Protein AF-A0A2D8VFR7-F1 (afdb_monomer)

Structure (mmCIF, N/CA/C/O backbone):
data_AF-A0A2D8VFR7-F1
#
_entry.id   AF-A0A2D8VFR7-F1
#
loop_
_atom_site.group_PDB
_atom_site.id
_atom_site.type_symbol
_atom_site.label_atom_id
_atom_site.label_alt_id
_atom_site.label_comp_id
_atom_site.label_asym_id
_atom_site.label_entity_id
_atom_site.label_seq_id
_atom_site.pdbx_PDB_ins_code
_atom_site.Cartn_x
_atom_site.Cartn_y
_atom_site.Cartn_z
_atom_site.occupancy
_atom_site.B_iso_or_equiv
_atom_site.auth_seq_id
_atom_site.auth_comp_id
_atom_site.auth_asym_id
_atom_site.auth_atom_id
_atom_site.pdbx_PDB_model_num
ATOM 1 N N . ASP A 1 1 ? 1.411 -12.410 -0.409 1.00 87.56 1 ASP A N 1
ATOM 2 C CA . ASP A 1 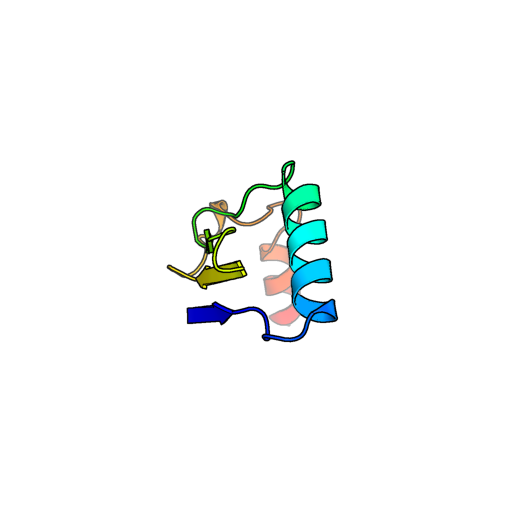1 ? 1.791 -11.898 0.925 1.00 87.56 1 ASP A CA 1
ATOM 3 C C . ASP A 1 1 ? 0.543 -11.339 1.585 1.00 87.56 1 ASP A C 1
ATOM 5 O O . ASP A 1 1 ? -0.305 -10.831 0.8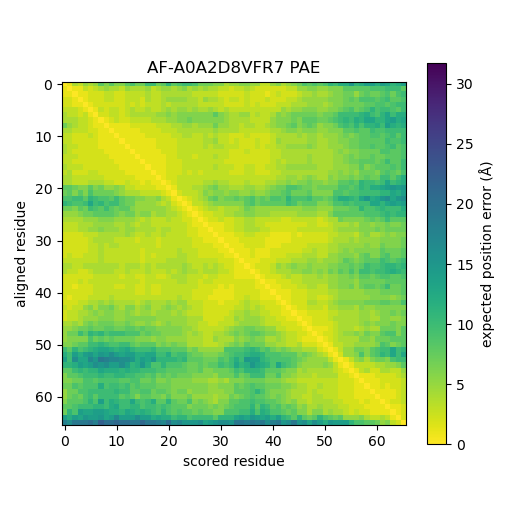58 1.00 87.56 1 ASP A O 1
ATOM 9 N N . GLU A 1 2 ? 0.398 -11.479 2.898 1.00 91.69 2 GLU A N 1
ATOM 10 C CA . GLU A 1 2 ? -0.823 -11.150 3.640 1.00 91.69 2 GLU A CA 1
ATOM 11 C C . GLU A 1 2 ? -0.501 -10.151 4.756 1.00 91.69 2 GLU A C 1
ATOM 13 O O . GLU A 1 2 ? 0.302 -10.413 5.651 1.00 91.69 2 GLU A O 1
ATOM 18 N N . ILE A 1 3 ? -1.126 -8.978 4.689 1.00 93.44 3 ILE A N 1
ATOM 19 C CA . ILE A 1 3 ? -0.862 -7.841 5.565 1.00 93.44 3 ILE A CA 1
ATOM 20 C C . ILE A 1 3 ? -2.128 -7.533 6.358 1.00 93.44 3 ILE A C 1
ATOM 22 O O . ILE A 1 3 ? -3.156 -7.166 5.795 1.00 93.44 3 ILE A O 1
ATOM 26 N N . GLY A 1 4 ? -2.045 -7.659 7.681 1.00 93.00 4 GLY A N 1
ATOM 27 C CA . GLY A 1 4 ? -3.149 -7.374 8.598 1.00 93.00 4 GLY A CA 1
ATOM 28 C C . GLY A 1 4 ? -2.890 -6.159 9.486 1.00 93.00 4 GLY A C 1
ATOM 29 O O . GLY A 1 4 ? -1.746 -5.817 9.803 1.00 93.00 4 GLY A O 1
ATOM 30 N N . VAL A 1 5 ? -3.967 -5.520 9.940 1.00 92.81 5 VAL A N 1
ATOM 31 C CA . VAL A 1 5 ? -3.894 -4.450 10.941 1.00 92.81 5 VAL A CA 1
ATOM 32 C C . VAL A 1 5 ? -3.863 -5.051 12.343 1.00 92.81 5 VAL A C 1
ATOM 34 O O . VAL A 1 5 ? -4.679 -5.889 12.709 1.00 92.81 5 VAL A O 1
ATOM 37 N N . ARG A 1 6 ? -2.925 -4.587 13.171 1.00 92.88 6 ARG A N 1
ATOM 38 C CA . ARG A 1 6 ? -2.815 -5.021 14.569 1.00 92.88 6 ARG A CA 1
ATOM 39 C C . ARG A 1 6 ? -4.100 -4.724 15.354 1.00 92.88 6 ARG A C 1
ATOM 41 O O . ARG A 1 6 ? -4.636 -3.619 1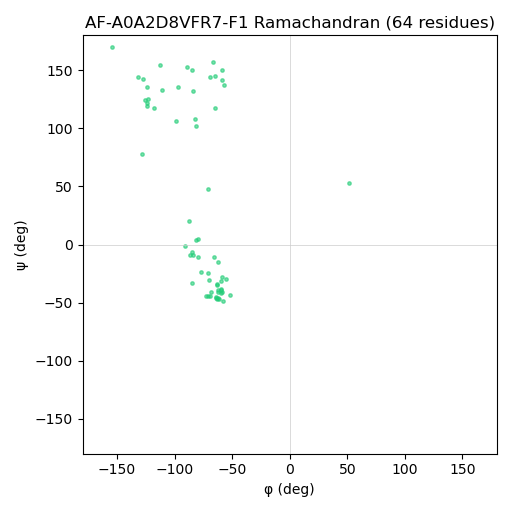5.269 1.00 92.88 6 ARG A O 1
ATOM 48 N N . GLU A 1 7 ? -4.478 -5.649 16.239 1.00 89.81 7 GLU A N 1
ATOM 49 C CA . GLU A 1 7 ? -5.642 -5.585 17.146 1.00 89.81 7 GLU A CA 1
ATOM 50 C C . GLU A 1 7 ? -5.502 -4.570 18.297 1.00 89.81 7 GLU A C 1
ATOM 52 O O . GLU A 1 7 ? -5.719 -4.854 19.473 1.00 89.81 7 GLU A O 1
ATOM 57 N N . LYS A 1 8 ? -5.089 -3.347 17.974 1.00 95.56 8 LYS A N 1
ATOM 58 C CA . LYS A 1 8 ? -5.101 -2.202 18.878 1.00 95.56 8 LYS A CA 1
ATOM 59 C C . LYS A 1 8 ? -6.157 -1.230 18.375 1.00 95.56 8 LYS A C 1
ATOM 61 O O . LYS A 1 8 ? -6.145 -0.871 17.200 1.00 95.56 8 LYS A O 1
ATOM 66 N N . THR A 1 9 ? -7.014 -0.732 19.263 1.00 92.50 9 THR A N 1
ATOM 67 C CA . THR A 1 9 ? -8.119 0.175 18.904 1.00 92.50 9 THR A CA 1
ATOM 68 C C . THR A 1 9 ? -7.659 1.375 18.075 1.00 92.50 9 THR A C 1
ATOM 70 O O . THR A 1 9 ? -8.270 1.687 17.059 1.00 92.50 9 THR A O 1
ATOM 73 N N . SER A 1 10 ? -6.535 2.001 18.443 1.00 94.31 10 SER A N 1
ATOM 74 C CA . SER A 1 10 ? -5.970 3.127 17.686 1.00 94.31 10 SER A CA 1
ATOM 75 C C . SER A 1 10 ? -5.541 2.741 16.265 1.00 94.31 10 SER A C 1
ATOM 77 O O . SER A 1 10 ? -5.657 3.547 15.350 1.00 94.31 10 SER A O 1
ATOM 79 N N . SER A 1 11 ? -5.033 1.519 16.080 1.00 92.69 11 SER A N 1
ATOM 80 C CA . SER A 1 11 ? -4.594 1.008 14.778 1.00 92.69 11 SER A CA 1
ATOM 81 C C . SER A 1 11 ? -5.788 0.699 13.881 1.00 92.69 11 SER A C 1
ATOM 83 O O . SER A 1 11 ? -5.793 1.117 12.727 1.00 92.69 11 SER A O 1
ATOM 85 N N . ARG A 1 12 ? -6.828 0.052 14.424 1.00 93.06 12 ARG A N 1
ATOM 86 C CA . ARG A 1 12 ? -8.068 -0.226 13.685 1.00 93.06 12 ARG A CA 1
ATOM 87 C C . ARG A 1 12 ? -8.779 1.060 1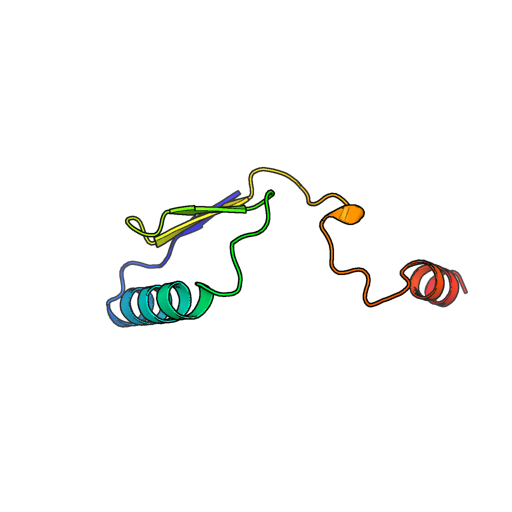3.268 1.00 93.06 12 ARG A C 1
ATOM 89 O O . ARG A 1 12 ? -9.104 1.208 12.102 1.00 93.06 12 ARG A O 1
ATOM 96 N N . GLN A 1 13 ? -8.931 2.023 14.182 1.00 93.44 13 GLN A N 1
ATOM 97 C CA . GLN A 1 13 ? -9.545 3.322 13.869 1.00 93.44 13 GLN A CA 1
ATOM 98 C C . GLN A 1 13 ? -8.797 4.080 12.765 1.00 93.44 13 GLN A C 1
ATOM 100 O O . GLN A 1 13 ? -9.427 4.682 11.897 1.00 93.44 13 GLN A O 1
ATOM 105 N N . LEU A 1 14 ? -7.460 4.052 12.792 1.00 93.50 14 LEU A N 1
ATOM 106 C CA . LEU A 1 14 ? -6.642 4.671 11.752 1.00 93.50 14 LEU A CA 1
ATOM 107 C C . LEU A 1 14 ? -6.853 3.987 10.395 1.00 93.50 14 LEU A C 1
ATOM 109 O O . LEU A 1 14 ? -7.044 4.671 9.393 1.00 93.50 14 LEU A O 1
ATOM 113 N N . ALA A 1 15 ? -6.842 2.653 10.369 1.00 91.44 15 ALA A N 1
ATOM 114 C CA . ALA A 1 15 ? -7.055 1.883 9.150 1.00 91.44 15 ALA A CA 1
ATOM 115 C C . ALA A 1 15 ? -8.450 2.120 8.555 1.00 91.44 15 ALA A C 1
ATOM 117 O O . ALA A 1 15 ? -8.550 2.402 7.367 1.00 91.44 15 ALA A O 1
ATOM 118 N N . THR A 1 16 ? -9.504 2.097 9.376 1.00 91.38 16 THR A N 1
ATOM 119 C CA . THR A 1 16 ? -10.879 2.369 8.930 1.00 91.38 16 THR A CA 1
ATOM 120 C C . THR A 1 16 ? -11.001 3.753 8.297 1.00 91.38 16 THR A C 1
ATOM 122 O O . THR A 1 16 ? -11.479 3.862 7.173 1.00 91.38 16 THR A O 1
ATOM 125 N N . ARG A 1 17 ? -10.481 4.802 8.952 1.00 92.25 17 ARG A N 1
ATOM 126 C CA . ARG A 1 17 ? -10.512 6.167 8.401 1.00 92.25 17 ARG A CA 1
ATOM 127 C C . ARG A 1 17 ? -9.787 6.267 7.058 1.00 92.25 17 ARG A C 1
ATOM 129 O O . ARG A 1 17 ? -10.249 6.954 6.153 1.00 92.25 17 ARG A O 1
ATOM 136 N N . ASN A 1 18 ? -8.634 5.612 6.932 1.00 90.88 18 ASN A N 1
ATOM 137 C CA . ASN A 1 18 ? -7.876 5.637 5.684 1.00 90.88 18 ASN A CA 1
ATOM 138 C C . ASN A 1 18 ? -8.608 4.878 4.569 1.00 90.88 18 ASN A C 1
ATOM 140 O O . ASN A 1 18 ? -8.664 5.385 3.457 1.00 90.88 18 ASN A O 1
ATOM 144 N N . LEU A 1 19 ? -9.224 3.729 4.866 1.00 88.44 19 LEU A N 1
ATOM 145 C CA . LEU A 1 19 ? -10.027 2.979 3.893 1.00 88.44 19 LEU A CA 1
ATOM 146 C C . LEU A 1 19 ? -11.244 3.777 3.407 1.00 88.44 19 LEU A C 1
ATOM 148 O O . LEU A 1 19 ? -11.546 3.761 2.217 1.00 88.44 19 LEU A O 1
ATOM 152 N N . GLU A 1 20 ? -11.901 4.522 4.298 1.00 87.31 20 GLU A N 1
ATOM 153 C CA . GLU A 1 20 ? -12.973 5.456 3.928 1.00 87.31 20 GLU A CA 1
ATOM 154 C C . GLU A 1 20 ? -12.459 6.570 2.999 1.00 87.31 20 GLU A C 1
ATOM 156 O O . GLU A 1 20 ? -13.113 6.914 2.016 1.00 87.31 20 GLU A O 1
ATOM 161 N N . GLY A 1 21 ? -11.265 7.109 3.267 1.00 84.56 21 GLY A N 1
ATOM 162 C CA . GLY A 1 21 ? -10.625 8.129 2.427 1.00 84.56 21 GLY A CA 1
ATOM 163 C C . GLY A 1 21 ? -10.120 7.610 1.074 1.00 84.56 21 GLY A C 1
ATOM 164 O O . GLY A 1 21 ? -10.030 8.375 0.114 1.00 84.56 21 GLY A O 1
ATOM 165 N N . SER A 1 22 ? -9.826 6.313 0.967 1.00 83.00 22 SER A N 1
A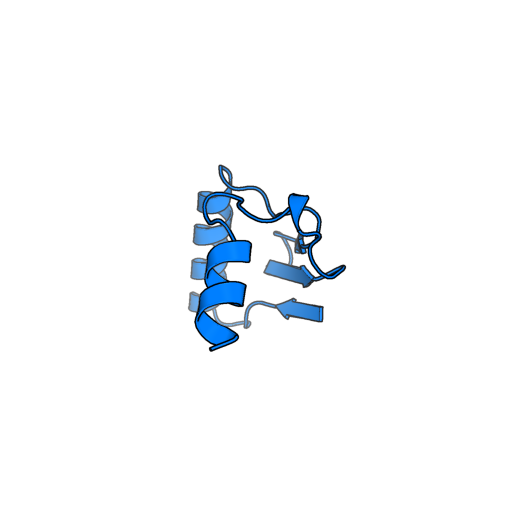TOM 166 C CA . SER A 1 22 ? -9.326 5.666 -0.251 1.00 83.00 22 SER A CA 1
ATOM 167 C C . SER A 1 22 ? -10.410 5.353 -1.288 1.00 83.00 22 SER A C 1
ATOM 169 O O . SER A 1 22 ? -10.092 4.792 -2.331 1.00 83.00 22 SER A O 1
ATOM 171 N N . GLN A 1 23 ? -11.671 5.749 -1.080 1.00 76.56 23 GLN A N 1
ATOM 172 C CA . GLN A 1 23 ? -12.757 5.506 -2.046 1.00 76.56 23 GLN A CA 1
ATOM 173 C C . GLN A 1 23 ? -12.473 6.043 -3.460 1.00 76.56 23 GLN A C 1
ATOM 175 O O . GLN A 1 23 ? -12.934 5.464 -4.441 1.00 76.56 23 GLN A O 1
ATOM 180 N N . TYR A 1 24 ? -11.695 7.122 -3.577 1.00 80.56 24 TYR A N 1
ATOM 181 C CA . TYR A 1 24 ? -11.311 7.714 -4.865 1.00 80.56 24 TYR A CA 1
ATOM 182 C C . TYR A 1 24 ? -10.054 7.084 -5.485 1.00 80.56 24 TYR A C 1
ATOM 184 O O . TYR A 1 24 ? -9.733 7.358 -6.639 1.00 80.56 24 TYR A O 1
ATOM 192 N N . HIS A 1 25 ? -9.355 6.233 -4.733 1.00 83.69 25 HIS A N 1
ATOM 193 C CA . HIS A 1 25 ? -8.135 5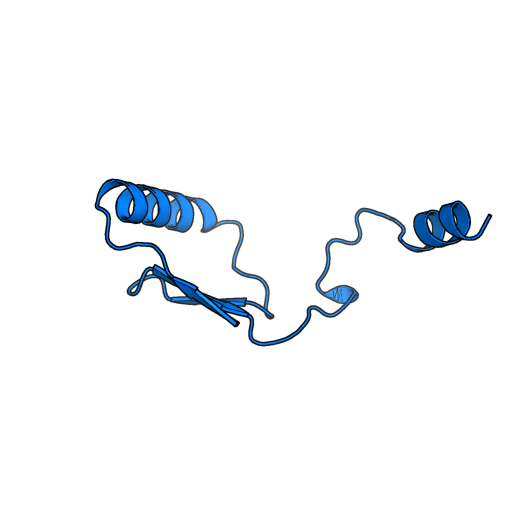.544 -5.142 1.00 83.69 25 HIS A CA 1
ATOM 194 C C . HIS A 1 25 ? -8.305 4.046 -4.871 1.00 83.69 25 HIS A C 1
ATOM 196 O O . HIS A 1 25 ? -7.818 3.547 -3.852 1.00 83.69 25 HIS A O 1
ATOM 202 N N . PRO A 1 26 ? -9.041 3.332 -5.744 1.00 83.94 26 PRO A N 1
ATOM 203 C CA . PRO A 1 26 ? -9.277 1.910 -5.562 1.00 83.94 26 PRO A CA 1
ATOM 204 C C . PRO A 1 26 ? -7.955 1.145 -5.523 1.00 83.94 26 PRO A C 1
ATOM 206 O O . PRO A 1 26 ? -6.965 1.543 -6.144 1.00 83.94 26 PRO A O 1
ATOM 209 N N . ALA A 1 27 ? -7.955 0.032 -4.790 1.00 88.25 27 ALA A N 1
ATOM 210 C CA . ALA A 1 27 ? -6.797 -0.843 -4.730 1.00 88.25 27 ALA A CA 1
ATOM 211 C C . ALA A 1 27 ? -6.417 -1.309 -6.150 1.00 88.25 27 ALA A C 1
ATOM 213 O O . ALA A 1 27 ? -7.303 -1.634 -6.949 1.00 88.25 27 ALA A O 1
ATOM 214 N N . PRO A 1 28 ? -5.117 -1.328 -6.485 1.00 90.50 28 PRO A N 1
ATOM 215 C CA . PRO A 1 28 ? -4.669 -1.791 -7.785 1.00 90.50 28 PRO A CA 1
ATOM 216 C C . PRO A 1 28 ? -4.934 -3.299 -7.941 1.00 90.50 28 PRO A C 1
ATOM 218 O O . PRO A 1 28 ? -5.001 -4.021 -6.950 1.00 90.50 28 PRO A O 1
ATOM 221 N N . PRO A 1 29 ? -5.027 -3.816 -9.176 1.00 90.44 29 PRO A N 1
ATOM 222 C CA . PRO A 1 29 ? -5.454 -5.194 -9.461 1.00 90.44 29 PRO A CA 1
ATOM 223 C C . PRO A 1 29 ? -4.546 -6.302 -8.893 1.00 90.44 29 PRO A C 1
ATOM 225 O O . PRO A 1 29 ? -4.949 -7.463 -8.840 1.00 90.44 29 PRO A O 1
ATOM 228 N N . TRP A 1 30 ? -3.324 -5.968 -8.476 1.00 92.88 30 TRP A N 1
ATOM 229 C CA . TRP A 1 30 ? -2.381 -6.881 -7.821 1.00 92.88 30 TRP A CA 1
ATOM 230 C C . TRP A 1 30 ? -2.502 -6.887 -6.281 1.00 92.88 30 TRP A 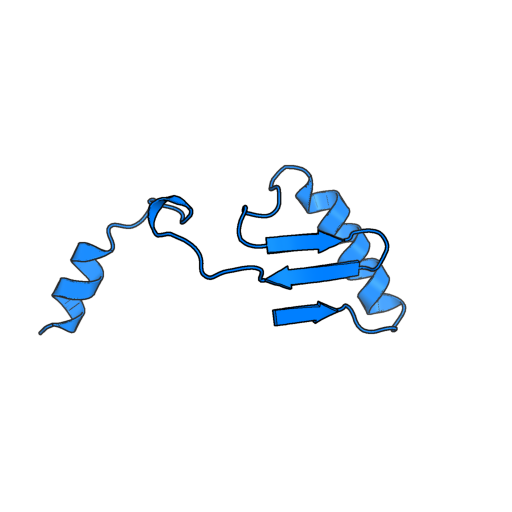C 1
ATOM 232 O O . TRP A 1 30 ? -1.802 -7.656 -5.614 1.00 92.88 30 TRP A O 1
ATOM 242 N N . VAL A 1 31 ? -3.406 -6.074 -5.718 1.00 93.69 31 VAL A N 1
ATOM 243 C CA . VAL A 1 31 ? -3.738 -6.023 -4.288 1.00 93.69 31 VAL A CA 1
ATOM 244 C C . VAL A 1 31 ? -5.227 -6.264 -4.084 1.00 93.69 31 VAL A C 1
ATOM 246 O O . VAL A 1 31 ? -6.073 -5.537 -4.594 1.00 93.69 31 VAL A O 1
ATOM 249 N N . GLU A 1 32 ? -5.551 -7.248 -3.259 1.00 93.12 32 GLU A N 1
ATOM 250 C CA . GLU A 1 32 ? -6.900 -7.450 -2.745 1.00 93.12 32 GLU A CA 1
ATOM 251 C C . GLU A 1 32 ? -7.011 -6.827 -1.352 1.00 93.12 32 GLU A C 1
ATOM 253 O O . GLU A 1 32 ? -6.109 -6.985 -0.534 1.00 93.12 32 GLU A O 1
ATOM 258 N N . VAL A 1 33 ? -8.098 -6.108 -1.069 1.00 92.31 33 VAL A N 1
ATOM 259 C CA . VAL A 1 33 ? -8.339 -5.493 0.245 1.00 92.31 33 VAL A CA 1
ATOM 260 C C . VAL A 1 33 ? -9.681 -5.965 0.782 1.00 92.31 33 VAL A C 1
ATOM 262 O O . VAL A 1 33 ? -10.721 -5.735 0.169 1.00 92.31 33 VAL A O 1
ATOM 265 N N . ASN A 1 34 ? -9.657 -6.582 1.958 1.00 91.62 34 ASN A N 1
ATOM 266 C CA . ASN A 1 34 ? -10.836 -6.920 2.735 1.00 91.62 34 ASN A CA 1
ATOM 267 C C . ASN A 1 34 ? -11.038 -5.860 3.830 1.00 91.62 34 ASN A C 1
ATOM 269 O O . ASN A 1 34 ? -10.299 -5.798 4.817 1.00 91.62 34 ASN A O 1
ATOM 273 N N . ALA A 1 35 ? -12.042 -5.003 3.636 1.00 88.00 35 ALA A N 1
ATOM 274 C CA . ALA A 1 35 ? -12.344 -3.913 4.559 1.00 88.00 35 ALA A CA 1
ATOM 275 C C . ALA A 1 35 ? -12.920 -4.404 5.900 1.00 88.00 35 ALA A C 1
ATOM 277 O O . ALA A 1 35 ? -12.664 -3.779 6.929 1.00 88.00 35 ALA A O 1
ATOM 278 N N . ASP A 1 36 ? -13.636 -5.532 5.909 1.00 87.69 36 ASP A N 1
ATOM 279 C CA . ASP A 1 36 ? -14.265 -6.078 7.117 1.00 87.69 36 ASP A CA 1
ATOM 280 C C . ASP A 1 36 ? -13.215 -6.629 8.087 1.00 87.69 36 ASP A C 1
ATOM 282 O O . ASP A 1 36 ? -13.246 -6.355 9.292 1.00 87.69 36 ASP A O 1
ATOM 286 N N . SER A 1 37 ? -12.237 -7.372 7.559 1.00 89.94 37 SER A N 1
ATOM 287 C CA . SER A 1 37 ? -11.127 -7.906 8.353 1.00 89.94 37 SER A CA 1
ATOM 288 C C . SER A 1 37 ? -9.966 -6.922 8.528 1.00 89.94 37 SER A C 1
ATOM 290 O O . SER A 1 37 ? -9.064 -7.199 9.317 1.00 89.94 37 SER A O 1
ATOM 292 N N . LEU A 1 38 ? -9.999 -5.755 7.867 1.00 91.31 38 LEU A N 1
ATOM 293 C CA . LEU A 1 38 ? -8.884 -4.799 7.793 1.00 91.31 38 LEU A CA 1
ATOM 294 C C . LEU A 1 38 ? -7.585 -5.484 7.345 1.00 91.31 38 LEU A C 1
ATOM 296 O O . LEU A 1 38 ? -6.541 -5.393 8.002 1.00 91.31 38 LEU A O 1
ATOM 300 N N . GLN A 1 39 ? -7.675 -6.185 6.220 1.00 92.38 39 GLN A N 1
ATOM 301 C CA . GLN A 1 39 ? -6.604 -7.012 5.691 1.00 92.38 39 GLN A CA 1
ATOM 302 C C . GLN A 1 39 ? -6.380 -6.741 4.208 1.00 92.38 39 GLN A C 1
ATOM 304 O O . GLN A 1 39 ? -7.324 -6.487 3.465 1.00 92.38 39 GLN A O 1
ATOM 309 N N . GLY A 1 40 ? -5.125 -6.798 3.778 1.00 93.75 40 GLY A N 1
ATOM 310 C CA . GLY A 1 40 ? -4.733 -6.684 2.381 1.00 93.75 40 GLY A CA 1
ATOM 311 C C . GLY A 1 40 ? -3.849 -7.848 1.959 1.00 93.75 40 GLY A C 1
ATOM 312 O O . GLY A 1 40 ? -2.992 -8.289 2.724 1.00 93.75 40 GLY A O 1
ATOM 313 N N . THR A 1 41 ? -4.023 -8.316 0.731 1.00 95.56 41 THR A N 1
ATOM 314 C CA . THR A 1 41 ? -3.272 -9.433 0.164 1.00 95.56 41 THR A CA 1
ATOM 315 C C . THR A 1 41 ? -2.630 -9.012 -1.146 1.00 95.56 41 THR A C 1
ATOM 317 O O . THR A 1 41 ? -3.308 -8.585 -2.078 1.00 95.56 41 THR A O 1
ATOM 320 N N . VAL A 1 42 ? -1.312 -9.174 -1.242 1.00 95.12 42 VAL A N 1
ATOM 321 C CA . VAL A 1 42 ? -0.580 -9.043 -2.507 1.00 95.12 42 VAL A CA 1
ATOM 322 C C . VAL A 1 42 ? -0.701 -10.369 -3.247 1.00 95.12 42 VAL A C 1
ATOM 324 O O . VAL A 1 42 ? -0.110 -11.372 -2.824 1.00 95.12 42 VAL A O 1
ATOM 327 N N . THR A 1 43 ? -1.490 -10.372 -4.322 1.00 93.31 43 THR A N 1
ATOM 328 C CA . THR A 1 43 ? -1.839 -11.581 -5.086 1.00 93.31 43 THR A CA 1
ATOM 329 C C . THR A 1 43 ? -0.789 -11.920 -6.138 1.00 93.31 43 THR A C 1
ATOM 331 O O . THR A 1 43 ? -0.539 -13.093 -6.411 1.00 93.31 43 THR A O 1
ATOM 334 N N . ARG A 1 44 ? -0.144 -10.900 -6.713 1.00 93.50 44 ARG A N 1
ATOM 335 C CA . ARG A 1 44 ? 0.929 -11.041 -7.703 1.00 93.50 44 ARG A CA 1
ATOM 336 C C . ARG A 1 44 ? 1.858 -9.831 -7.694 1.00 93.50 44 ARG A C 1
ATOM 338 O O . ARG A 1 44 ? 1.552 -8.807 -7.091 1.00 93.50 44 ARG A O 1
ATOM 345 N N . PHE A 1 45 ? 2.980 -9.948 -8.399 1.00 92.69 45 PHE A N 1
ATOM 346 C CA . PHE A 1 45 ? 3.792 -8.781 -8.733 1.00 92.69 45 PHE A CA 1
ATOM 347 C C . PHE A 1 45 ? 3.062 -7.890 -9.750 1.00 92.69 45 PHE A C 1
ATOM 349 O O . PHE A 1 45 ? 2.383 -8.429 -10.633 1.00 92.69 45 PHE A O 1
ATOM 356 N N . PRO A 1 46 ? 3.205 -6.558 -9.640 1.00 91.75 46 PRO A N 1
ATOM 357 C CA . PRO A 1 46 ? 2.615 -5.625 -10.588 1.00 91.75 46 PRO A CA 1
ATOM 358 C C . PRO A 1 46 ? 3.236 -5.784 -11.974 1.00 91.75 46 PRO A C 1
ATOM 360 O O . PRO A 1 46 ? 4.439 -6.032 -12.107 1.00 91.75 46 PRO A O 1
ATOM 363 N N . GLN A 1 47 ? 2.419 -5.598 -13.005 1.00 90.88 47 GLN A N 1
ATOM 364 C CA . GLN A 1 47 ? 2.909 -5.448 -14.369 1.00 90.88 47 GLN A CA 1
ATOM 365 C C . GLN A 1 47 ? 3.301 -3.983 -14.650 1.00 90.88 47 GLN A C 1
ATOM 367 O O . GLN A 1 47 ? 2.743 -3.073 -14.036 1.00 90.88 47 GLN A O 1
ATOM 372 N N . PRO A 1 48 ? 4.279 -3.713 -15.539 1.00 86.88 48 PRO A N 1
ATOM 373 C CA . PRO A 1 48 ? 4.761 -2.349 -15.788 1.00 86.88 48 PRO A CA 1
ATOM 374 C C . PRO A 1 48 ? 3.689 -1.364 -16.276 1.00 86.88 48 PRO A C 1
ATOM 376 O O . PRO A 1 48 ? 3.810 -0.1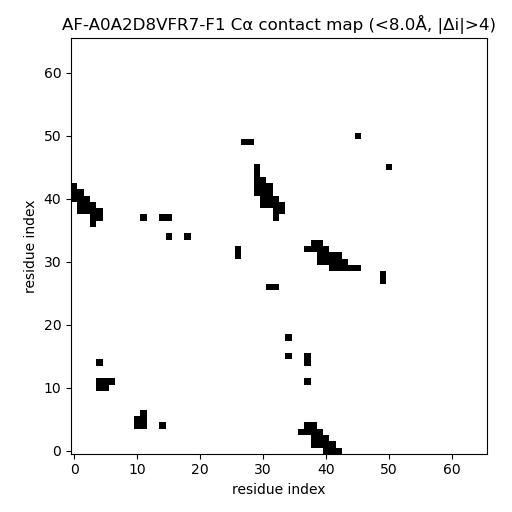63 -16.058 1.00 86.88 48 PRO A O 1
ATOM 379 N N . ASP A 1 49 ? 2.655 -1.859 -16.946 1.00 86.06 49 ASP A N 1
ATOM 380 C CA . ASP A 1 49 ? 1.500 -1.098 -17.422 1.00 86.06 49 ASP A CA 1
ATOM 381 C C . ASP A 1 49 ? 0.492 -0.761 -16.312 1.00 86.06 49 ASP A C 1
ATOM 383 O O . ASP A 1 49 ? -0.224 0.230 -16.426 1.00 86.06 49 ASP A O 1
ATOM 387 N N . GLU A 1 50 ? 0.472 -1.538 -15.225 1.00 86.94 50 GLU A N 1
ATOM 388 C CA . GLU A 1 50 ? -0.326 -1.272 -14.019 1.00 86.94 50 GLU A CA 1
ATOM 389 C C . GLU A 1 50 ? 0.325 -0.213 -13.106 1.00 86.94 50 GLU A C 1
ATOM 391 O O . GLU A 1 50 ? -0.298 0.245 -12.144 1.00 86.94 50 GLU A O 1
ATOM 396 N N . LEU A 1 51 ? 1.583 0.158 -13.370 1.00 85.12 51 LEU A N 1
ATOM 397 C CA . LEU A 1 51 ? 2.322 1.168 -12.618 1.00 85.12 51 LEU A CA 1
ATOM 398 C C . LEU A 1 51 ? 2.114 2.564 -13.208 1.00 85.12 51 LEU A C 1
ATOM 400 O O . LEU A 1 51 ? 1.886 2.742 -14.403 1.00 85.12 51 LEU A O 1
ATOM 404 N N . GLU A 1 52 ? 2.234 3.581 -12.359 1.00 80.81 52 GLU A N 1
ATOM 405 C CA . GLU A 1 52 ? 2.121 4.965 -12.796 1.00 80.81 52 GLU A CA 1
ATOM 406 C C . GLU A 1 52 ? 3.267 5.326 -13.754 1.00 80.81 52 GLU A C 1
ATOM 408 O O . GLU A 1 52 ? 4.443 5.314 -13.393 1.00 80.81 52 GLU A O 1
ATOM 413 N N . GLN A 1 53 ? 2.916 5.668 -14.994 1.00 79.50 53 GLN A N 1
ATOM 414 C CA . GLN A 1 53 ? 3.876 5.959 -16.065 1.00 79.50 53 GLN A CA 1
ATOM 415 C C . GLN A 1 53 ? 4.318 7.430 -16.094 1.00 79.50 53 GLN A C 1
ATOM 417 O O . GLN A 1 53 ? 4.806 7.918 -17.112 1.00 79.50 53 GLN A O 1
ATOM 422 N N . SER A 1 54 ? 4.150 8.163 -14.990 1.00 83.12 54 SER A N 1
ATOM 423 C CA . SER A 1 54 ? 4.547 9.574 -14.890 1.00 83.12 54 SER A CA 1
ATOM 424 C C . SER A 1 54 ? 6.067 9.779 -14.981 1.00 83.12 54 SER A C 1
ATOM 426 O O . SER A 1 54 ? 6.532 10.905 -15.163 1.00 83.12 54 SER A O 1
ATOM 428 N N . ILE A 1 55 ? 6.847 8.695 -14.907 1.00 83.62 55 ILE A N 1
ATOM 429 C CA . ILE A 1 55 ? 8.308 8.694 -14.965 1.00 83.62 55 ILE A CA 1
ATOM 430 C C . ILE A 1 55 ? 8.783 7.776 -16.096 1.00 83.62 55 ILE A C 1
ATOM 432 O O . ILE A 1 55 ? 8.337 6.638 -16.234 1.00 83.62 55 ILE A O 1
ATOM 436 N N . ASN A 1 56 ? 9.757 8.247 -16.880 1.00 86.25 56 ASN A N 1
ATOM 437 C CA . ASN A 1 56 ? 10.423 7.419 -17.879 1.00 86.25 56 ASN A CA 1
ATOM 438 C C . ASN A 1 56 ? 11.520 6.561 -17.225 1.00 86.25 56 ASN A C 1
ATOM 440 O O . ASN A 1 56 ? 12.620 7.040 -16.946 1.00 86.25 56 ASN A O 1
ATOM 444 N N . VAL A 1 57 ? 11.218 5.278 -17.011 1.00 86.94 57 VAL A N 1
ATOM 445 C CA . VAL A 1 57 ? 12.120 4.298 -16.378 1.00 86.94 57 VAL A CA 1
ATOM 446 C C . VAL A 1 57 ? 13.437 4.130 -17.145 1.00 86.94 57 VAL A C 1
ATOM 448 O O . VAL A 1 57 ? 14.481 3.921 -16.529 1.00 86.94 57 VAL A O 1
ATOM 451 N N . GLN A 1 58 ? 13.425 4.287 -18.472 1.00 87.88 58 GLN A N 1
ATOM 452 C CA . GLN A 1 58 ? 14.619 4.140 -19.309 1.00 87.88 58 GLN A CA 1
ATOM 453 C C . GLN A 1 58 ? 15.724 5.133 -18.910 1.00 87.88 58 GLN A C 1
ATOM 455 O O . GLN A 1 58 ? 16.890 4.754 -18.824 1.00 87.88 58 GLN A O 1
ATOM 460 N N . LEU A 1 59 ? 15.355 6.374 -18.570 1.00 89.94 59 LEU A N 1
ATOM 461 C CA . LEU A 1 59 ? 16.309 7.400 -18.131 1.00 89.94 59 LEU A CA 1
ATOM 462 C C . LEU A 1 59 ? 17.018 7.014 -16.825 1.00 89.94 59 LEU A C 1
ATOM 464 O O . LEU A 1 59 ? 18.191 7.331 -16.632 1.00 89.94 59 LEU A O 1
ATOM 468 N N . VAL A 1 60 ? 16.318 6.315 -15.927 1.00 88.62 60 VAL A N 1
ATOM 469 C CA . VAL A 1 60 ? 16.886 5.841 -14.658 1.00 88.62 60 VAL A CA 1
ATOM 470 C C . VAL A 1 60 ? 17.913 4.739 -14.916 1.00 88.62 60 VAL A C 1
ATOM 472 O O . VAL A 1 60 ? 19.004 4.776 -14.352 1.00 88.62 60 VAL A O 1
ATOM 475 N N . VAL A 1 61 ? 17.599 3.787 -15.801 1.00 92.12 61 VAL A N 1
ATOM 476 C CA . VAL A 1 61 ? 18.522 2.699 -16.169 1.00 92.12 61 VAL A CA 1
ATOM 477 C C . VAL A 1 61 ? 19.798 3.263 -16.794 1.00 92.12 61 VAL A C 1
ATOM 479 O O . VAL A 1 61 ? 20.900 2.901 -16.385 1.00 92.12 61 VAL A O 1
ATOM 482 N N . GLU A 1 62 ? 19.657 4.201 -17.730 1.00 93.19 62 GLU A N 1
ATOM 483 C CA . GLU A 1 62 ? 20.788 4.851 -18.396 1.00 93.19 62 GLU A CA 1
ATOM 484 C C . GLU A 1 62 ? 21.702 5.590 -17.413 1.00 93.19 62 GLU A C 1
ATOM 486 O O . GLU A 1 62 ? 22.925 5.540 -17.554 1.00 93.19 62 GLU A O 1
ATOM 491 N N . PHE A 1 63 ? 21.132 6.238 -16.393 1.00 93.19 63 PHE A N 1
ATOM 492 C CA . PHE A 1 63 ? 21.903 6.934 -15.364 1.00 93.19 63 PHE A CA 1
ATOM 493 C C . PHE A 1 63 ? 22.779 5.980 -14.540 1.00 93.19 63 PHE A C 1
ATOM 495 O O . PHE A 1 63 ? 23.955 6.269 -14.333 1.00 93.19 63 PHE A O 1
ATOM 502 N N . TYR A 1 64 ? 22.232 4.841 -14.104 1.00 92.62 64 TYR A N 1
ATOM 503 C CA . TYR A 1 64 ? 22.947 3.868 -13.264 1.00 92.62 64 TYR A CA 1
ATOM 504 C C . TYR A 1 64 ? 23.822 2.877 -14.039 1.00 92.62 64 TYR A C 1
ATOM 506 O O . TYR A 1 64 ? 24.590 2.137 -13.434 1.00 92.62 64 TYR A O 1
ATOM 514 N N . SER A 1 65 ? 23.724 2.854 -15.367 1.00 87.75 65 SER A N 1
ATOM 515 C CA . SER A 1 65 ? 24.599 2.051 -16.232 1.00 87.75 65 SER A CA 1
ATOM 516 C C . SER A 1 65 ? 25.967 2.692 -16.519 1.00 87.75 65 SER A C 1
ATOM 518 O O . SER A 1 65 ? 26.738 2.152 -17.313 1.00 87.75 65 SER A O 1
ATOM 520 N N . ARG A 1 66 ? 26.252 3.844 -15.898 1.00 72.88 66 ARG A N 1
ATOM 521 C CA . ARG A 1 66 ? 27.513 4.587 -16.010 1.00 72.88 66 ARG A CA 1
ATOM 522 C C . ARG A 1 66 ? 28.504 4.228 -14.914 1.00 72.88 66 ARG A C 1
ATOM 524 O O . ARG A 1 66 ? 28.064 4.042 -13.760 1.00 72.88 66 ARG A O 1
#

Foldseek 3Di:
DKDAFDPDPVRLVVLLVVVVVCPVPDDQPQKDADNVRSMIDRNDDDDPVSDDPPDDVVVVVVVVVD

pLDDT: mean 89.43, std 4.66, range [72.88, 95.56]

Mean predicted aligned error: 5.25 Å

Secondary structure (DSSP, 8-state):
-EEE--S-HHHHHHHHHHHHHGGGSPPPTTEEEETTTTEEEE-SPPPTTTS-TTS-HHHHHHHHT-

Sequence (66 aa):
DEIGVREKTSSRQLATRNLEGSQYHPAPPWVEVNADSLQGTVTRFPQPDELEQSINVQLVVEFYSR

Solvent-accessible surface area (backbone atoms only — not comparable to full-atom values): 4216 Å² total; per-residue (Å²): 92,80,50,70,64,61,101,41,72,73,52,48,55,52,50,53,54,49,57,65,68,33,72,88,57,69,75,54,96,37,42,49,74,42,77,89,79,45,31,37,32,46,78,50,82,79,53,82,84,80,44,85,73,90,59,70,64,67,63,58,53,59,62,71,73,106

Nearest PDB structures (foldseek):
  8g7r-assembly1_d  TM=8.763E-01  e=7.479E-04  Escherichia coli
  9dfd-assembly2_2d  TM=8.414E-01  e=8.027E-04  Thermus thermophilus HB8
  4v47-assembly1_BD  TM=8.431E-01  e=9.920E-04  Escherichia 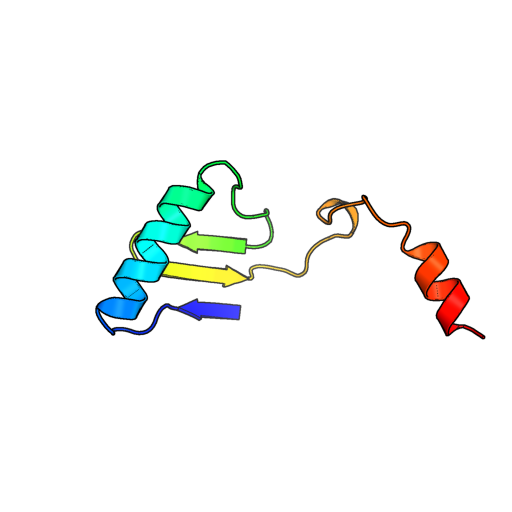coli
  4v7a-assembly1_AD  TM=8.178E-01  e=3.962E-04  Escherichia coli K-12
  1jgo-assembly1_G  TM=8.442E-01  e=1.226E-03  Thermus thermophilus

Radius of gyration: 16.38 Å; Cα contacts (8 Å, |Δi|>4): 52; chains: 1; bounding box: 42×22×38 Å